Protein AF-A0A0S7WLI4-F1 (afdb_monomer)

Radius of gyration: 14.04 Å; Cα contacts (8 Å, |Δi|>4): 58; chains: 1; bounding box: 32×24×43 Å

Structure (mmCIF, N/CA/C/O backbone):
data_AF-A0A0S7WLI4-F1
#
_entry.id   AF-A0A0S7WLI4-F1
#
loop_
_atom_site.group_PDB
_atom_site.id
_atom_site.type_symbol
_atom_site.label_atom_id
_atom_site.label_alt_id
_atom_site.label_comp_id
_atom_site.label_asym_id
_atom_site.label_entity_id
_atom_site.label_seq_id
_atom_site.pdbx_PDB_ins_code
_atom_site.Cartn_x
_atom_site.Cartn_y
_atom_site.Cartn_z
_atom_site.occupancy
_atom_site.B_iso_or_equiv
_atom_site.auth_seq_id
_atom_site.auth_comp_id
_atom_site.auth_asym_id
_atom_site.auth_atom_id
_atom_site.pdbx_PDB_model_num
ATOM 1 N N . MET A 1 1 ? 2.801 -10.736 -33.268 1.00 48.25 1 MET A N 1
ATOM 2 C CA . MET A 1 1 ? 2.203 -10.734 -31.916 1.00 48.25 1 MET A CA 1
ATOM 3 C C . MET A 1 1 ? 3.341 -10.619 -30.900 1.00 48.25 1 MET A C 1
ATOM 5 O O . MET A 1 1 ? 3.911 -11.625 -30.505 1.00 48.25 1 MET A O 1
ATOM 9 N N . GLY A 1 2 ? 3.793 -9.401 -30.593 1.00 53.53 2 GLY A N 1
ATOM 10 C CA . GLY A 1 2 ? 4.904 -9.189 -29.663 1.00 53.53 2 GLY A CA 1
ATOM 11 C C . GLY A 1 2 ? 4.389 -9.224 -28.233 1.00 53.53 2 GLY A C 1
ATOM 12 O O . GLY A 1 2 ? 4.014 -8.185 -27.701 1.00 53.53 2 GLY A O 1
ATOM 13 N N . TYR A 1 3 ? 4.330 -10.403 -27.618 1.00 56.31 3 TYR A N 1
ATOM 14 C CA . TYR A 1 3 ? 4.172 -10.473 -26.169 1.00 56.31 3 TYR A CA 1
ATOM 15 C C . TYR A 1 3 ? 5.479 -9.966 -25.568 1.00 56.31 3 TYR A C 1
ATOM 17 O O . TYR A 1 3 ? 6.452 -10.708 -25.450 1.00 56.31 3 TYR A O 1
ATOM 25 N N . GLY A 1 4 ? 5.525 -8.660 -25.300 1.00 57.31 4 GLY A N 1
ATOM 26 C CA . GLY A 1 4 ? 6.635 -8.021 -24.617 1.00 57.31 4 GLY A CA 1
ATOM 27 C C . GLY A 1 4 ? 6.832 -8.729 -23.289 1.00 57.31 4 GLY A C 1
ATOM 28 O O . GLY A 1 4 ? 6.020 -8.577 -22.377 1.00 57.31 4 GLY A O 1
ATOM 29 N N . VAL A 1 5 ? 7.884 -9.542 -23.207 1.00 60.75 5 VAL A N 1
ATOM 30 C CA . VAL A 1 5 ? 8.364 -10.085 -21.941 1.00 60.75 5 VAL A CA 1
ATOM 31 C C . VAL A 1 5 ? 8.455 -8.910 -20.972 1.00 60.75 5 VAL A C 1
ATOM 33 O O . VAL A 1 5 ? 9.102 -7.915 -21.310 1.00 60.75 5 VAL A O 1
ATOM 36 N N . PRO A 1 6 ? 7.773 -8.966 -19.814 1.00 59.72 6 PRO A N 1
ATOM 37 C CA . PRO A 1 6 ? 7.883 -7.900 -18.841 1.00 59.72 6 PRO A CA 1
ATOM 38 C C . PRO A 1 6 ? 9.363 -7.755 -18.508 1.00 59.72 6 PRO A C 1
ATOM 40 O O . PRO A 1 6 ? 10.006 -8.728 -18.099 1.00 59.72 6 PRO A O 1
ATOM 43 N N . SER A 1 7 ? 9.898 -6.557 -18.745 1.00 69.88 7 SER A N 1
ATOM 44 C CA . SER A 1 7 ? 11.270 -6.206 -18.402 1.00 69.88 7 SER A CA 1
ATOM 45 C C . SER A 1 7 ? 11.532 -6.631 -16.953 1.00 69.88 7 SER A C 1
ATOM 47 O O . SER A 1 7 ? 10.604 -6.569 -16.141 1.00 69.88 7 SER A O 1
ATOM 49 N N . PRO A 1 8 ? 12.744 -7.074 -16.588 1.00 72.62 8 PRO A N 1
ATOM 50 C CA . PRO A 1 8 ? 13.039 -7.538 -15.230 1.00 72.62 8 PRO A CA 1
ATOM 51 C C . PRO A 1 8 ? 12.600 -6.536 -14.149 1.00 72.62 8 PRO A C 1
ATOM 53 O O . PRO A 1 8 ? 12.059 -6.950 -13.127 1.00 72.62 8 PRO A O 1
ATOM 56 N N . GLN A 1 9 ? 12.667 -5.233 -14.444 1.00 74.00 9 GLN A N 1
ATOM 57 C CA . GLN A 1 9 ? 12.149 -4.169 -13.578 1.00 74.00 9 GLN A CA 1
ATOM 58 C C . GLN A 1 9 ? 10.642 -4.318 -13.282 1.00 74.00 9 GLN A C 1
ATOM 60 O O . GLN A 1 9 ? 10.189 -4.158 -12.153 1.00 74.00 9 GLN A O 1
ATOM 65 N N . LYS A 1 10 ? 9.846 -4.697 -14.286 1.00 77.75 10 LYS A N 1
ATOM 66 C CA . LYS A 1 10 ? 8.400 -4.906 -14.154 1.00 77.75 10 LYS A CA 1
ATOM 67 C C . LYS A 1 10 ? 8.065 -6.141 -13.317 1.00 77.75 10 LYS A C 1
ATOM 69 O O . LYS A 1 10 ? 7.035 -6.155 -12.657 1.00 77.75 10 LYS A O 1
ATOM 74 N N . LYS A 1 11 ? 8.914 -7.175 -13.328 1.00 83.88 11 LYS A N 1
ATOM 75 C CA . LYS A 1 11 ? 8.726 -8.358 -12.470 1.00 83.88 11 LYS A CA 1
ATOM 76 C C . LYS A 1 11 ? 8.920 -8.018 -10.996 1.00 83.88 11 LYS A C 1
ATOM 78 O O . LYS A 1 11 ? 8.106 -8.444 -10.185 1.00 83.88 11 LYS A O 1
ATOM 83 N N . GLU A 1 12 ? 9.951 -7.241 -10.667 1.00 83.69 12 GLU A N 1
ATOM 84 C CA . GLU A 1 12 ? 10.164 -6.762 -9.295 1.00 83.69 12 GLU A CA 1
ATOM 85 C C . GLU A 1 12 ? 8.988 -5.909 -8.812 1.00 83.69 12 GLU A C 1
ATOM 87 O O . GLU A 1 12 ? 8.483 -6.142 -7.717 1.00 83.69 12 GLU A O 1
ATOM 92 N N . LEU A 1 13 ? 8.502 -4.993 -9.660 1.00 86.88 13 LEU A N 1
ATOM 93 C CA . LEU A 1 13 ? 7.310 -4.189 -9.384 1.00 86.88 13 LEU A CA 1
ATOM 94 C C . LEU A 1 13 ? 6.094 -5.070 -9.062 1.00 86.88 13 LEU A C 1
ATOM 96 O O . LEU A 1 13 ? 5.471 -4.890 -8.023 1.00 86.88 13 LEU A O 1
ATOM 100 N N . ILE A 1 14 ? 5.775 -6.046 -9.919 1.00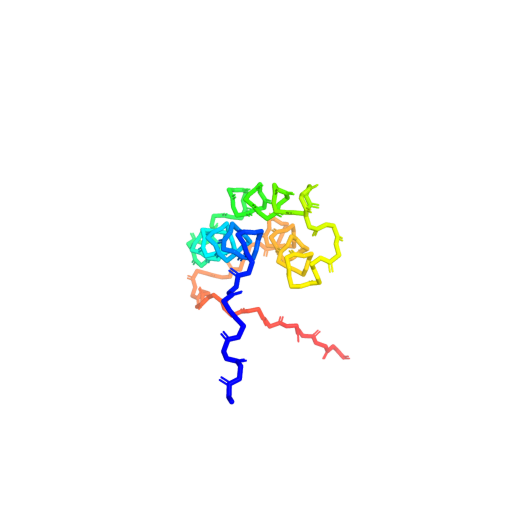 87.88 14 ILE A N 1
ATOM 101 C CA . ILE A 1 14 ? 4.627 -6.948 -9.716 1.00 87.88 14 ILE A CA 1
ATOM 102 C C . ILE A 1 14 ? 4.796 -7.761 -8.426 1.00 87.88 14 ILE A C 1
ATOM 104 O O . ILE A 1 14 ? 3.840 -7.892 -7.665 1.00 87.88 14 ILE A O 1
ATOM 108 N N . SER A 1 15 ? 5.996 -8.282 -8.158 1.00 88.56 15 SER A N 1
ATOM 109 C CA . SER A 1 15 ? 6.261 -9.071 -6.952 1.00 88.56 15 SER A CA 1
ATOM 110 C C . SER A 1 15 ? 6.066 -8.245 -5.680 1.00 88.56 15 SER A C 1
ATOM 112 O O . SER A 1 15 ? 5.319 -8.661 -4.798 1.00 88.56 15 SER A O 1
ATOM 114 N N . GLY A 1 16 ? 6.681 -7.060 -5.603 1.00 89.12 16 GLY A N 1
ATOM 115 C CA . GLY A 1 16 ? 6.523 -6.168 -4.453 1.00 89.12 16 GLY A CA 1
ATOM 116 C C . GLY A 1 16 ? 5.081 -5.689 -4.298 1.00 89.12 16 GLY A C 1
ATOM 117 O O . GLY A 1 16 ? 4.542 -5.657 -3.196 1.00 89.12 16 GLY A O 1
ATOM 118 N N . PHE A 1 17 ? 4.412 -5.375 -5.408 1.00 91.00 17 PHE A N 1
ATOM 119 C CA . PHE A 1 17 ? 3.025 -4.922 -5.385 1.00 91.00 17 PHE A CA 1
ATOM 120 C C . PHE A 1 17 ? 2.076 -6.029 -4.908 1.00 91.00 17 PHE A C 1
ATOM 122 O O . PHE A 1 17 ? 1.129 -5.769 -4.163 1.00 91.00 17 PHE A O 1
ATOM 129 N N . SER A 1 18 ? 2.340 -7.281 -5.291 1.00 92.56 18 SER A N 1
ATOM 130 C CA . SER A 1 18 ? 1.592 -8.442 -4.805 1.00 92.56 18 SER A CA 1
ATOM 131 C C . SER A 1 18 ? 1.760 -8.636 -3.296 1.00 92.56 18 SER A C 1
ATOM 133 O O . SER A 1 18 ? 0.794 -8.967 -2.613 1.00 92.56 18 SER A O 1
ATOM 135 N N . GLU A 1 19 ? 2.960 -8.407 -2.763 1.00 93.31 19 GLU A N 1
ATOM 136 C CA . GLU A 1 19 ? 3.217 -8.465 -1.321 1.00 93.31 19 GLU A CA 1
ATOM 137 C C . GLU A 1 19 ? 2.492 -7.335 -0.577 1.00 93.31 19 GLU A C 1
ATOM 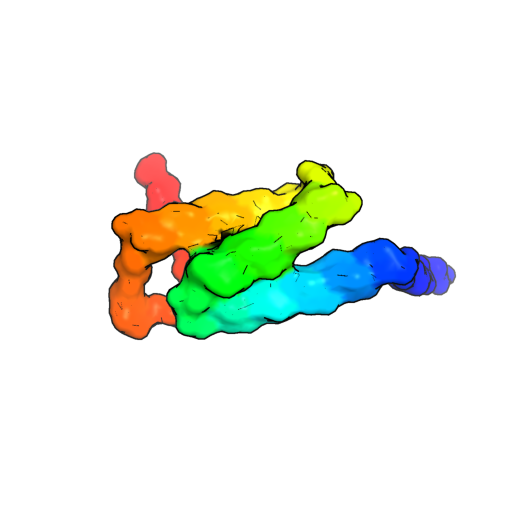139 O O . GLU A 1 19 ? 1.737 -7.592 0.363 1.00 93.31 19 GLU A O 1
ATOM 144 N N . GLY A 1 20 ? 2.621 -6.093 -1.052 1.00 93.69 20 GLY A N 1
ATOM 145 C CA . GLY A 1 20 ? 1.930 -4.946 -0.463 1.00 93.69 20 GLY A CA 1
ATOM 146 C C . GLY A 1 20 ? 0.407 -5.111 -0.470 1.00 93.69 20 GLY A C 1
ATOM 147 O O . G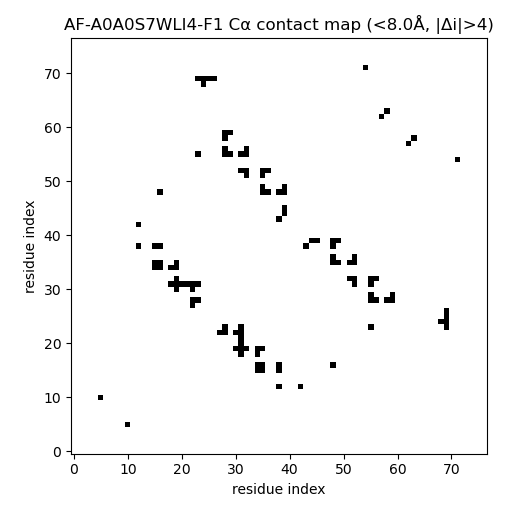LY A 1 20 ? -0.260 -4.811 0.519 1.00 93.69 20 GLY A O 1
ATOM 148 N N . THR A 1 21 ? -0.165 -5.653 -1.550 1.00 91.88 21 THR A N 1
ATOM 149 C CA . THR A 1 21 ? -1.614 -5.911 -1.635 1.00 91.88 21 THR A CA 1
ATOM 150 C C . THR A 1 21 ? -2.075 -7.060 -0.742 1.00 91.88 21 THR A C 1
ATOM 152 O O . THR A 1 21 ? -3.176 -6.984 -0.193 1.00 91.88 21 THR A O 1
ATOM 155 N N . TYR A 1 22 ? -1.251 -8.093 -0.546 1.00 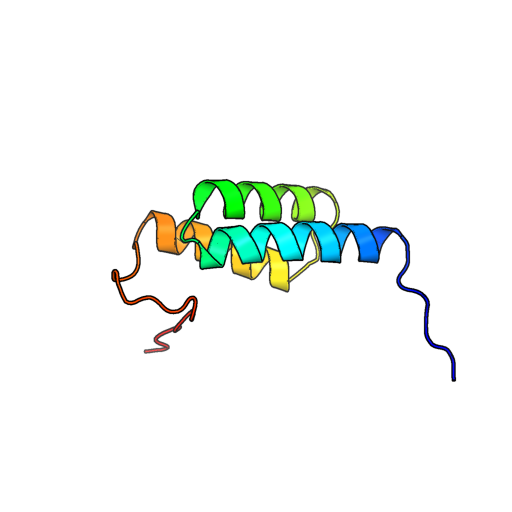93.44 22 TYR A N 1
ATOM 156 C CA . TYR A 1 22 ? -1.523 -9.153 0.425 1.00 93.44 22 TYR A CA 1
ATOM 157 C C . TYR A 1 22 ? -1.595 -8.589 1.853 1.00 93.44 22 TYR A C 1
ATOM 159 O O . TYR A 1 22 ? -2.584 -8.805 2.554 1.00 93.44 22 TYR A O 1
ATOM 167 N N . LEU A 1 23 ? -0.606 -7.779 2.244 1.00 93.38 23 LEU A N 1
ATOM 168 C CA . LEU A 1 23 ? -0.561 -7.114 3.551 1.00 93.38 23 LEU A CA 1
ATOM 169 C C . LEU A 1 23 ? -1.729 -6.134 3.734 1.00 93.38 23 LEU A C 1
ATOM 171 O O . LEU A 1 23 ? -2.379 -6.123 4.779 1.00 93.38 23 LEU A O 1
ATOM 175 N N . TYR A 1 24 ? -2.043 -5.352 2.698 1.00 91.75 24 TYR A N 1
ATOM 176 C CA . TYR A 1 24 ? -3.171 -4.421 2.687 1.00 91.75 24 TYR A CA 1
ATOM 177 C C . TYR A 1 24 ? -4.501 -5.143 2.930 1.00 91.75 24 TYR A C 1
ATOM 179 O O . TYR A 1 24 ? -5.278 -4.718 3.778 1.00 91.75 24 TYR A O 1
ATOM 187 N N . ARG A 1 25 ? -4.750 -6.271 2.251 1.00 88.56 25 ARG A N 1
ATOM 188 C CA . ARG A 1 25 ? -5.955 -7.091 2.478 1.00 88.56 25 ARG A CA 1
ATOM 189 C C . ARG A 1 25 ? -5.983 -7.706 3.874 1.00 88.56 25 ARG A C 1
ATOM 191 O O . ARG A 1 25 ? -7.050 -7.833 4.459 1.00 88.56 25 ARG A O 1
ATOM 198 N N . GLY A 1 26 ? -4.817 -8.022 4.432 1.00 90.00 26 GLY A N 1
ATOM 199 C CA . GLY A 1 26 ? -4.666 -8.450 5.821 1.00 90.00 26 GLY A CA 1
ATOM 200 C C . GLY A 1 26 ? -4.836 -7.331 6.856 1.00 90.00 26 GLY A C 1
ATOM 201 O O . GLY A 1 26 ? -4.585 -7.578 8.033 1.00 90.00 26 GLY A O 1
ATOM 202 N N . ARG A 1 27 ? -5.214 -6.106 6.451 1.00 88.56 27 ARG A N 1
ATOM 203 C CA . ARG A 1 27 ? -5.287 -4.909 7.315 1.00 88.56 27 ARG A CA 1
ATOM 204 C C . ARG A 1 27 ? -3.947 -4.559 7.973 1.00 88.56 27 ARG A C 1
ATOM 206 O O . ARG A 1 27 ? -3.885 -3.830 8.960 1.00 88.56 27 ARG A O 1
ATOM 213 N N . GLN A 1 28 ? -2.844 -5.054 7.412 1.00 92.00 28 GLN A N 1
ATOM 214 C CA . GLN A 1 28 ? -1.491 -4.785 7.881 1.00 92.00 28 GLN A CA 1
ATOM 215 C C . GLN A 1 28 ? -0.960 -3.518 7.210 1.00 92.00 28 GLN A C 1
ATOM 217 O O . GLN A 1 28 ? -0.047 -3.560 6.389 1.00 92.00 28 GLN A O 1
ATOM 222 N N . TRP A 1 29 ? -1.542 -2.369 7.555 1.00 92.31 29 TRP A N 1
ATOM 223 C CA . TRP A 1 29 ? -1.270 -1.099 6.875 1.00 92.31 29 TRP A CA 1
ATOM 224 C C . TRP A 1 29 ? 0.175 -0.631 6.985 1.00 92.31 29 TRP A C 1
ATOM 226 O O . TRP A 1 29 ? 0.703 -0.111 6.014 1.00 92.31 29 TRP A O 1
ATOM 236 N N . GLY A 1 30 ? 0.811 -0.813 8.148 1.00 93.38 30 GLY A N 1
ATOM 237 C CA . GLY A 1 30 ? 2.218 -0.453 8.353 1.00 93.38 30 GLY A CA 1
ATOM 238 C C . GLY A 1 30 ? 3.151 -1.257 7.444 1.00 93.38 30 GLY A C 1
ATOM 239 O O . GLY A 1 30 ? 3.845 -0.659 6.627 1.00 93.38 30 GLY A O 1
ATOM 240 N N . PRO A 1 31 ? 3.118 -2.601 7.513 1.00 94.06 31 PRO A N 1
ATOM 241 C CA . PRO A 1 31 ? 3.879 -3.447 6.598 1.00 94.06 31 PRO A CA 1
ATOM 242 C C . PRO A 1 31 ? 3.560 -3.190 5.118 1.00 94.06 31 PRO A C 1
ATOM 244 O O . PRO A 1 31 ? 4.476 -3.095 4.306 1.00 94.06 31 PRO A O 1
ATOM 247 N N . ALA A 1 32 ? 2.278 -3.029 4.767 1.00 94.44 32 ALA A N 1
ATOM 248 C CA . ALA A 1 32 ? 1.864 -2.719 3.400 1.00 94.44 32 ALA A CA 1
ATOM 249 C C . ALA A 1 32 ? 2.455 -1.387 2.917 1.00 94.44 32 ALA A C 1
ATOM 251 O O . ALA A 1 32 ? 2.980 -1.315 1.810 1.00 94.44 32 ALA A O 1
ATOM 252 N N . LEU A 1 33 ? 2.416 -0.351 3.762 1.00 94.44 33 LEU A N 1
ATOM 253 C CA . LEU A 1 33 ? 2.986 0.960 3.473 1.00 94.44 33 LEU A CA 1
ATOM 254 C C . LEU A 1 33 ? 4.482 0.854 3.164 1.00 94.44 33 LEU A C 1
ATOM 256 O O . LEU A 1 33 ? 4.900 1.327 2.113 1.00 94.44 33 LEU A O 1
ATOM 260 N N . SER A 1 34 ? 5.260 0.181 4.017 1.00 94.81 34 SER A N 1
ATOM 261 C CA . SER A 1 34 ? 6.696 -0.007 3.779 1.00 94.81 34 SER A CA 1
ATOM 262 C C . SER A 1 34 ? 6.979 -0.770 2.482 1.00 94.81 34 SER A C 1
ATOM 264 O O . SER A 1 34 ? 7.865 -0.372 1.729 1.00 94.81 34 SER A O 1
ATOM 266 N N . ALA A 1 35 ? 6.201 -1.815 2.175 1.00 93.75 35 ALA A N 1
ATOM 267 C CA . ALA A 1 35 ? 6.346 -2.557 0.923 1.00 93.75 35 ALA A CA 1
ATOM 268 C C . ALA A 1 35 ? 6.101 -1.663 -0.306 1.00 93.75 35 ALA A C 1
ATOM 270 O O . ALA A 1 35 ? 6.875 -1.690 -1.264 1.00 93.75 35 ALA A O 1
ATOM 271 N N . PHE A 1 36 ? 5.055 -0.831 -0.276 1.00 94.19 36 PHE A N 1
ATOM 272 C CA . PHE A 1 36 ? 4.764 0.102 -1.364 1.00 94.19 36 PHE A CA 1
ATOM 273 C C . PHE A 1 36 ? 5.778 1.253 -1.452 1.00 94.19 36 PHE A C 1
ATOM 275 O O . PHE A 1 36 ? 6.134 1.661 -2.555 1.00 94.19 36 PHE A O 1
ATOM 282 N N . GLU A 1 37 ? 6.293 1.760 -0.331 1.00 93.75 37 GLU A N 1
ATOM 283 C CA . GLU A 1 37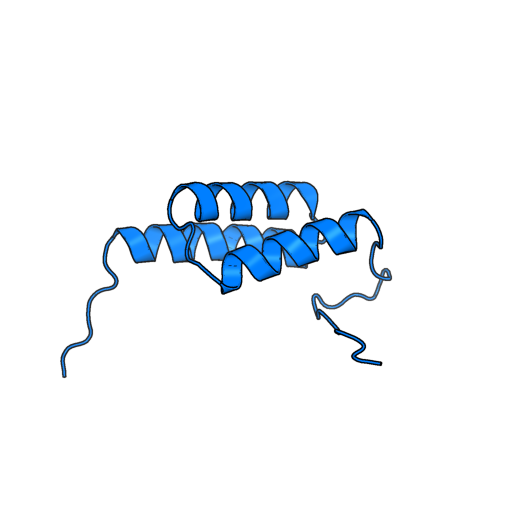 ? 7.342 2.787 -0.336 1.00 93.75 37 GLU A CA 1
ATOM 284 C C . GLU A 1 37 ? 8.631 2.264 -0.984 1.00 93.75 37 GLU A C 1
ATOM 286 O O . GLU A 1 37 ? 9.158 2.930 -1.873 1.00 93.75 37 GLU A O 1
ATOM 291 N N . SER A 1 38 ? 9.060 1.032 -0.679 1.00 92.88 38 SER A N 1
ATOM 292 C CA . SER A 1 38 ? 10.220 0.413 -1.342 1.00 92.88 38 SER A CA 1
ATOM 293 C C . SER A 1 38 ? 10.043 0.216 -2.851 1.00 92.88 38 SER A C 1
ATOM 295 O O . SER A 1 38 ? 11.017 0.225 -3.607 1.00 92.88 38 SER A O 1
ATOM 297 N N . ILE A 1 39 ? 8.804 0.057 -3.324 1.00 92.75 39 ILE A N 1
ATOM 298 C CA . ILE A 1 39 ? 8.510 0.062 -4.760 1.00 92.75 39 ILE A CA 1
ATOM 299 C C . ILE A 1 39 ? 8.680 1.471 -5.327 1.00 92.75 39 ILE A C 1
ATOM 301 O O . ILE A 1 39 ? 9.317 1.615 -6.368 1.00 92.75 39 ILE A O 1
ATOM 305 N N . LEU A 1 40 ? 8.149 2.504 -4.664 1.00 91.56 40 LEU A N 1
ATOM 306 C CA . LEU A 1 40 ? 8.255 3.895 -5.123 1.00 91.56 40 LEU A CA 1
ATOM 307 C C . LEU A 1 40 ? 9.690 4.423 -5.121 1.00 91.56 40 LEU A C 1
ATOM 309 O O . LEU A 1 40 ? 10.004 5.275 -5.947 1.00 91.56 40 LEU A O 1
ATOM 313 N N . GLU A 1 41 ? 10.571 3.900 -4.268 1.00 91.69 41 GLU A N 1
ATOM 314 C CA . GLU A 1 41 ? 12.008 4.205 -4.325 1.00 91.69 41 GLU A CA 1
ATOM 315 C C . GLU A 1 41 ? 12.624 3.817 -5.681 1.00 91.69 41 GLU A C 1
ATOM 317 O O . GLU A 1 41 ? 13.495 4.516 -6.197 1.00 91.69 41 GLU A O 1
ATOM 322 N N . LYS A 1 42 ? 12.150 2.720 -6.288 1.00 89.75 42 LYS A N 1
ATOM 323 C CA . LYS A 1 42 ? 12.600 2.235 -7.606 1.00 89.75 42 LYS A CA 1
ATOM 324 C C . LYS A 1 42 ? 11.740 2.761 -8.759 1.00 89.75 42 LYS A C 1
ATOM 326 O O . LYS A 1 42 ? 12.243 2.980 -9.860 1.00 89.75 42 LYS A O 1
ATOM 331 N N . PHE A 1 43 ? 10.443 2.937 -8.515 1.00 89.44 43 PHE A N 1
ATOM 332 C CA . PHE A 1 43 ? 9.419 3.313 -9.488 1.00 89.44 43 PHE A CA 1
ATOM 333 C C . PHE A 1 43 ? 8.620 4.521 -8.983 1.00 89.44 43 PHE A C 1
ATOM 335 O O . PHE A 1 43 ? 7.424 4.405 -8.701 1.00 89.44 43 PHE A O 1
ATOM 342 N N . PRO A 1 44 ? 9.246 5.706 -8.889 1.00 88.50 44 PRO A N 1
ATOM 343 C CA . PRO A 1 44 ? 8.599 6.898 -8.348 1.00 88.50 44 PRO A CA 1
ATOM 344 C C . PRO A 1 44 ? 7.447 7.409 -9.218 1.00 88.50 44 PRO A C 1
ATOM 346 O O . PRO A 1 44 ? 6.687 8.253 -8.763 1.00 88.50 44 PRO A O 1
ATOM 349 N N . ASP A 1 45 ? 7.280 6.912 -10.444 1.00 87.94 45 ASP A N 1
ATOM 350 C CA . ASP A 1 45 ? 6.168 7.241 -11.345 1.00 87.94 45 ASP A CA 1
ATOM 351 C C . ASP A 1 45 ? 5.011 6.224 -11.300 1.00 87.94 45 ASP A C 1
ATOM 353 O O . ASP A 1 45 ? 4.015 6.389 -12.004 1.00 87.94 45 ASP A O 1
ATOM 357 N N . ASP A 1 46 ? 5.085 5.187 -10.455 1.00 87.62 46 ASP A N 1
ATOM 358 C CA . ASP A 1 46 ? 4.018 4.188 -10.360 1.00 87.62 46 ASP A CA 1
ATOM 359 C C . ASP A 1 46 ? 2.774 4.747 -9.641 1.00 87.62 46 ASP A C 1
ATOM 361 O O . ASP A 1 46 ? 2.656 4.753 -8.412 1.00 87.62 46 ASP A O 1
ATOM 365 N N . GLY A 1 47 ? 1.826 5.253 -10.434 1.00 87.81 47 GLY A N 1
ATOM 366 C CA . GLY A 1 47 ? 0.556 5.809 -9.956 1.00 87.81 47 GLY A CA 1
ATOM 367 C C . GLY A 1 47 ? -0.272 4.861 -9.068 1.00 87.81 47 GLY A C 1
ATOM 368 O O . GLY A 1 47 ? -0.777 5.307 -8.030 1.00 87.81 47 GLY A O 1
ATOM 369 N N . PRO A 1 48 ? -0.408 3.562 -9.409 1.00 88.25 48 PRO A N 1
ATOM 370 C CA . PRO A 1 48 ? -1.091 2.596 -8.553 1.00 88.25 48 PRO A CA 1
ATOM 371 C C . PRO A 1 48 ? -0.445 2.471 -7.170 1.00 88.25 48 PRO A C 1
ATOM 373 O O . PRO A 1 48 ? -1.143 2.579 -6.165 1.00 88.25 48 PRO A O 1
ATOM 376 N N . THR A 1 49 ? 0.876 2.315 -7.096 1.00 92.00 49 THR A N 1
ATOM 377 C CA . THR A 1 49 ? 1.599 2.176 -5.825 1.00 92.00 49 THR A CA 1
ATOM 378 C C . THR A 1 49 ? 1.433 3.419 -4.950 1.00 92.00 49 THR A C 1
ATOM 380 O O . THR A 1 49 ? 1.106 3.284 -3.772 1.00 92.00 49 THR A O 1
ATOM 383 N N . LYS A 1 50 ? 1.536 4.633 -5.517 1.00 93.62 50 LYS A N 1
ATOM 384 C CA . LYS A 1 50 ? 1.253 5.885 -4.780 1.00 93.62 50 LYS A CA 1
ATOM 385 C C . LYS A 1 50 ? -0.145 5.896 -4.173 1.00 93.62 50 LYS A C 1
ATOM 387 O O . LYS A 1 50 ? -0.315 6.255 -3.013 1.00 93.62 50 LYS A O 1
ATOM 392 N N . THR A 1 51 ? -1.136 5.455 -4.945 1.00 91.88 51 THR A N 1
ATOM 393 C CA . THR A 1 51 ? -2.520 5.368 -4.471 1.00 91.88 51 THR A CA 1
ATOM 394 C C . THR A 1 51 ? -2.620 4.439 -3.261 1.00 91.88 51 THR A C 1
ATOM 396 O O . THR A 1 51 ? -3.258 4.784 -2.273 1.00 91.88 51 THR A O 1
ATOM 399 N N . PHE A 1 52 ? -1.973 3.273 -3.301 1.00 91.69 52 PHE A N 1
ATOM 400 C CA . PHE A 1 52 ? -1.982 2.338 -2.175 1.00 91.69 52 PHE A CA 1
ATOM 401 C C . PHE A 1 52 ? -1.259 2.880 -0.934 1.00 91.69 52 PHE A C 1
ATOM 403 O O . PHE A 1 52 ? -1.775 2.705 0.166 1.00 91.69 52 PHE A O 1
ATOM 410 N N . VAL A 1 53 ? -0.142 3.597 -1.095 1.00 93.19 53 VAL A N 1
ATOM 411 C CA . VAL A 1 53 ? 0.536 4.313 0.003 1.00 93.19 53 VAL A CA 1
ATOM 412 C C . VAL A 1 53 ? -0.424 5.271 0.708 1.00 93.19 53 VAL A C 1
ATOM 414 O O . VAL A 1 53 ? -0.544 5.235 1.934 1.00 93.19 53 VAL A O 1
ATOM 417 N N . GLU A 1 54 ? -1.144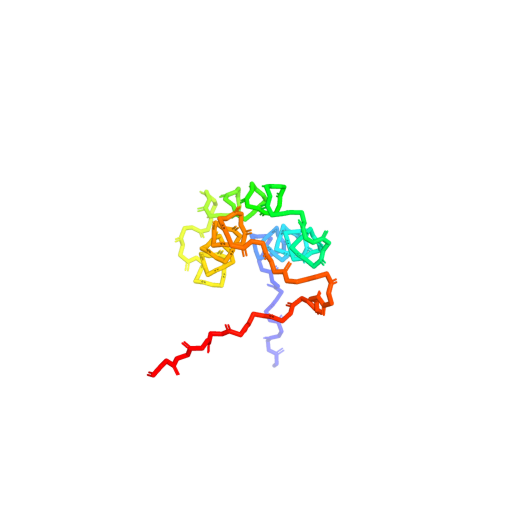 6.102 -0.049 1.00 91.88 54 GLU A N 1
ATOM 418 C CA . GLU A 1 54 ? -2.116 7.042 0.524 1.00 91.88 54 GLU A CA 1
ATOM 419 C C . GLU A 1 54 ? -3.255 6.316 1.247 1.00 91.88 54 GLU A C 1
ATOM 421 O O . GLU A 1 54 ? -3.626 6.691 2.359 1.00 91.88 54 GLU A O 1
ATOM 426 N N . ARG A 1 55 ? -3.759 5.219 0.670 1.00 90.88 55 ARG A N 1
ATOM 427 C CA . ARG A 1 55 ? -4.795 4.386 1.297 1.00 90.88 55 ARG A CA 1
ATOM 428 C C . ARG A 1 55 ? -4.325 3.753 2.601 1.00 90.88 55 ARG A C 1
ATOM 430 O O . ARG A 1 55 ? -5.060 3.776 3.583 1.00 90.88 55 ARG A O 1
ATOM 437 N N . CYS A 1 56 ? -3.106 3.216 2.633 1.00 91.88 56 CYS A N 1
ATOM 438 C CA . CYS A 1 56 ? -2.504 2.674 3.848 1.00 91.88 56 CYS A CA 1
ATOM 439 C C . CYS A 1 56 ? -2.412 3.752 4.935 1.00 91.88 56 CYS A C 1
ATOM 441 O O . CYS A 1 56 ? -2.855 3.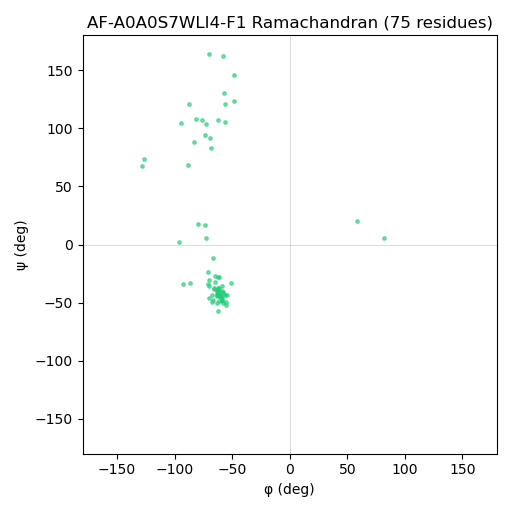513 6.056 1.00 91.88 56 CYS A O 1
ATOM 443 N N . LYS A 1 57 ? -1.918 4.954 4.603 1.00 91.62 57 LYS A N 1
ATOM 444 C CA . LYS A 1 57 ? -1.848 6.091 5.542 1.00 91.62 57 LYS A CA 1
ATOM 445 C C . LYS A 1 57 ? -3.227 6.530 6.032 1.00 91.62 57 LYS A C 1
ATOM 447 O O . LYS A 1 57 ? -3.381 6.891 7.199 1.00 91.62 57 LYS A O 1
ATOM 452 N N . PHE A 1 58 ? -4.234 6.496 5.162 1.00 90.94 58 PHE A N 1
ATOM 453 C CA . PHE A 1 58 ? -5.605 6.803 5.546 1.00 90.94 58 PHE A CA 1
ATO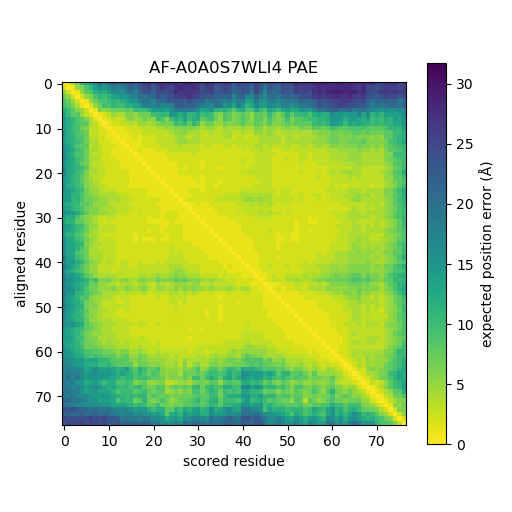M 454 C C . PHE A 1 58 ? -6.163 5.761 6.511 1.00 90.94 58 PHE A C 1
ATOM 456 O O . PHE A 1 58 ? -6.683 6.147 7.550 1.00 90.94 58 PHE A O 1
ATOM 463 N N . PHE A 1 59 ? -6.013 4.465 6.224 1.00 88.50 59 PHE A N 1
ATOM 464 C CA . PHE A 1 59 ? -6.510 3.400 7.097 1.00 88.50 59 PHE A CA 1
ATOM 465 C C . PHE A 1 59 ? -5.734 3.251 8.404 1.00 88.50 59 PHE A C 1
ATOM 467 O O . PHE A 1 59 ? -6.286 2.774 9.389 1.00 88.50 59 PHE A O 1
ATOM 474 N N . GLN A 1 60 ? -4.476 3.688 8.458 1.00 87.50 60 GLN A N 1
ATOM 475 C CA . GLN A 1 60 ? -3.765 3.816 9.732 1.00 87.50 60 GLN A CA 1
ATOM 476 C C . GLN A 1 60 ? -4.433 4.834 10.662 1.00 87.50 60 GLN A C 1
ATOM 478 O O . GLN A 1 60 ? -4.465 4.623 11.870 1.00 87.50 60 GLN A O 1
ATOM 483 N N . GLN A 1 61 ? -4.956 5.928 10.103 1.00 87.75 61 GLN A N 1
ATOM 484 C CA . GLN A 1 61 ? -5.643 6.978 10.860 1.00 87.75 61 GLN A CA 1
ATOM 485 C C . GLN A 1 61 ? -7.137 6.680 11.049 1.00 87.75 61 GLN A C 1
ATOM 487 O O . GLN A 1 61 ? -7.711 7.026 12.075 1.00 87.75 61 GLN A O 1
ATOM 492 N N . ASN A 1 62 ? -7.751 6.020 10.070 1.00 85.81 62 ASN A N 1
ATOM 493 C CA . ASN A 1 62 ? -9.165 5.670 10.012 1.00 85.81 62 ASN A CA 1
ATOM 494 C C . ASN A 1 62 ? -9.280 4.160 9.765 1.00 85.81 62 ASN A C 1
ATOM 496 O O . ASN A 1 62 ? -9.567 3.753 8.636 1.00 85.81 62 ASN A O 1
ATOM 500 N N . PRO A 1 63 ? -8.994 3.315 10.773 1.00 82.94 63 PRO A N 1
ATOM 501 C CA . PRO A 1 63 ? -9.072 1.871 10.603 1.00 82.94 63 PRO A CA 1
ATOM 502 C C . PRO A 1 63 ? -10.488 1.491 10.156 1.00 82.94 63 PRO A C 1
ATOM 504 O O . PRO A 1 63 ? -11.462 1.962 10.751 1.00 82.94 63 PRO A O 1
ATOM 507 N N . PRO A 1 64 ? -10.628 0.682 9.094 1.00 83.19 64 PRO A N 1
ATOM 508 C CA . PRO A 1 64 ? -11.939 0.294 8.613 1.00 83.19 64 PRO A CA 1
ATOM 509 C C . PRO A 1 64 ? -12.608 -0.657 9.614 1.00 83.19 64 PRO A C 1
ATOM 511 O O . PRO A 1 64 ? -11.953 -1.214 10.500 1.00 83.19 64 PRO A O 1
ATOM 514 N N . SER A 1 65 ? -13.924 -0.837 9.475 1.00 81.12 65 SER A N 1
ATOM 515 C CA . SER A 1 65 ? -14.685 -1.764 10.325 1.00 81.12 65 SER A CA 1
ATOM 516 C C . SER A 1 65 ? -14.154 -3.195 10.239 1.00 81.12 65 SER A C 1
ATOM 518 O O . SER A 1 65 ? -13.439 -3.559 9.303 1.00 81.12 65 SER A O 1
ATOM 520 N N . ASP A 1 66 ? -14.516 -4.024 11.221 1.00 77.88 66 ASP A N 1
ATOM 521 C CA . ASP A 1 66 ? -14.023 -5.401 11.256 1.00 77.88 66 ASP A CA 1
ATOM 522 C C . ASP A 1 66 ? -14.459 -6.225 10.028 1.00 77.88 66 ASP A C 1
ATOM 524 O O . ASP A 1 66 ? -13.713 -7.079 9.562 1.00 77.88 66 ASP A O 1
ATOM 528 N N . ASP A 1 67 ? -15.601 -5.857 9.443 1.00 79.06 67 ASP A N 1
ATOM 529 C CA . ASP A 1 67 ? -16.208 -6.429 8.232 1.00 79.06 67 ASP A CA 1
ATOM 530 C C . ASP A 1 67 ? -15.584 -5.918 6.915 1.00 79.06 67 ASP A C 1
ATOM 532 O O . ASP A 1 67 ? -16.183 -5.958 5.848 1.00 79.06 67 ASP A O 1
ATOM 536 N N . TRP A 1 68 ? -14.388 -5.335 6.964 1.00 82.31 68 TRP A N 1
ATOM 537 C CA . TRP A 1 68 ? -13.784 -4.747 5.775 1.00 82.31 68 TRP A CA 1
ATOM 538 C C . TRP A 1 68 ? -13.208 -5.805 4.821 1.00 82.31 68 TRP A C 1
ATOM 540 O O . TRP A 1 68 ? -12.124 -6.337 5.048 1.00 82.31 68 TRP A O 1
ATOM 550 N N . ASP A 1 69 ? -13.879 -6.020 3.687 1.00 75.19 69 ASP A N 1
ATOM 551 C CA . ASP A 1 69 ? -13.504 -6.978 2.627 1.00 75.19 69 ASP A CA 1
ATOM 552 C C . ASP A 1 69 ? -12.300 -6.570 1.749 1.00 75.19 69 ASP A C 1
ATOM 554 O O . ASP A 1 69 ? -12.105 -7.071 0.637 1.00 75.19 69 ASP A O 1
ATOM 558 N N . GLY A 1 70 ? -11.478 -5.612 2.178 1.00 72.88 70 GLY A N 1
ATOM 559 C CA . GLY A 1 70 ? -10.374 -5.125 1.345 1.00 72.88 70 GLY A CA 1
ATOM 560 C C . GLY A 1 70 ? -10.779 -4.075 0.303 1.00 72.88 70 GLY A C 1
ATOM 561 O O . GLY A 1 70 ? -9.954 -3.668 -0.524 1.00 72.88 70 GLY A O 1
ATOM 562 N N . VAL A 1 71 ? -12.039 -3.629 0.317 1.00 72.88 71 VAL A N 1
ATOM 563 C CA . VAL A 1 71 ? -12.580 -2.671 -0.652 1.00 72.88 71 VAL A CA 1
ATOM 564 C C . VAL A 1 71 ? -12.331 -1.245 -0.179 1.00 72.88 71 VAL A C 1
ATOM 566 O O . VAL A 1 71 ? -12.786 -0.818 0.878 1.00 72.88 71 VAL A O 1
ATOM 569 N N . TRP A 1 72 ? -11.613 -0.476 -0.990 1.00 72.06 72 TRP A N 1
ATOM 570 C CA . TRP A 1 72 ? -11.508 0.962 -0.786 1.00 72.06 72 TRP A CA 1
ATOM 571 C C . TRP A 1 72 ? -12.744 1.650 -1.366 1.00 72.06 72 TRP A C 1
ATOM 573 O O . TRP A 1 72 ? -12.877 1.742 -2.588 1.00 72.06 72 TRP A O 1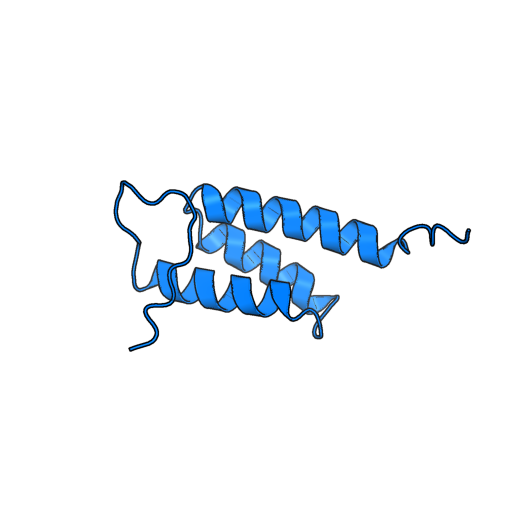
ATOM 583 N N . VAL A 1 73 ? -13.628 2.144 -0.503 1.00 65.06 73 VAL A N 1
ATOM 584 C CA . VAL A 1 73 ? -14.754 2.989 -0.910 1.00 65.06 73 VAL A CA 1
ATOM 585 C C . VAL A 1 73 ? -14.312 4.440 -0.748 1.00 65.06 73 VAL A C 1
ATOM 587 O O . VAL A 1 73 ? -14.206 4.938 0.368 1.00 65.06 73 VAL A O 1
ATOM 590 N N . MET A 1 74 ? -14.010 5.122 -1.858 1.00 60.84 74 MET A N 1
ATOM 591 C CA . MET A 1 74 ? -14.010 6.587 -1.831 1.00 60.84 74 MET A CA 1
ATOM 592 C C . MET A 1 74 ? -15.470 7.003 -1.776 1.00 60.84 74 MET A C 1
ATOM 594 O O . MET A 1 74 ? -16.156 6.935 -2.794 1.00 60.84 74 MET A O 1
ATOM 598 N N . GLU A 1 75 ? -15.956 7.423 -0.614 1.00 53.53 75 GLU A N 1
ATOM 599 C CA . GLU A 1 75 ? -17.169 8.232 -0.571 1.00 53.53 75 GLU A CA 1
ATOM 600 C C . GLU A 1 75 ? -16.830 9.598 -1.182 1.00 53.53 75 GLU A C 1
ATOM 602 O O . GLU A 1 75 ? -16.457 10.549 -0.498 1.00 53.53 75 GLU A O 1
ATOM 607 N N . THR A 1 76 ? -16.875 9.684 -2.513 1.00 47.59 76 THR A N 1
ATOM 608 C CA . THR A 1 76 ? -17.006 10.966 -3.205 1.00 47.59 76 THR A CA 1
ATOM 609 C C . THR A 1 76 ? -18.339 11.567 -2.787 1.00 47.59 76 THR A C 1
ATOM 611 O O . THR A 1 76 ? -19.394 11.055 -3.158 1.00 47.59 76 THR A O 1
ATOM 614 N N . LYS A 1 77 ? -18.251 12.597 -1.950 1.00 38.62 77 LYS A N 1
ATOM 615 C CA . LYS A 1 77 ? -19.366 13.416 -1.483 1.00 38.62 77 LYS A CA 1
ATOM 616 C C . LYS A 1 77 ? -19.947 14.272 -2.605 1.00 38.62 77 LYS A C 1
ATOM 618 O O . LYS A 1 77 ? -19.161 14.682 -3.489 1.00 38.62 77 LYS A O 1
#

Nearest PDB structures (foldseek):
  6vfk-assembly1_A  TM=9.124E-01  e=5.573E-01  synthetic construct
  1w3b-assembly1_B  TM=8.899E-01  e=1.416E+00  Homo sapiens
  5lyp-assembly1_A  TM=9.416E-01  e=2.393E+00  Saccharomyces cerevisiae
  9gaw-assembly1_K  TM=7.641E-01  e=3.599E+00  Homo sapiens
  7qij-assembly2_OC  TM=8.757E-01  e=6.446E+00  Yersinia enterocolitica

Mean predicted aligned error: 6.7 Å

Solvent-accessible surface area (backbone atoms only — not comparable to full-atom values): 4565 Å² total; per-residue (Å²): 136,84,78,73,72,72,52,72,71,51,50,53,49,52,53,41,49,53,51,17,51,52,29,42,56,68,69,34,29,68,65,14,30,55,38,30,48,62,43,35,76,78,38,77,79,45,63,69,48,53,52,50,36,54,49,24,58,47,36,69,76,50,66,71,63,94,85,58,85,63,74,86,79,79,82,79,126

pLDDT: mean 83.09, std 13.38, range [38.62, 94.81]

Secondary structure (DSSP, 8-state):
----PPPHHHHHHHHHHHHHHHHHHTT-HHHHHHHHHHHHHH-TT-HHHHHHHHHHHHHHHSPPPTT--S-------

Sequence (77 aa):
MGYGVPSPQKKELISGFSEGTYLYRGRQWGPALSAFESILEKFPDDGPTKTFVERCKFFQQNPPSDDWDGVWVMETK

Foldseek 3Di:
DDPPDQDPLVVLLVVLQVVLLVCLQVLVLVVSLVSLVVNCVSVVPPPVSVVSNVVSVVCVVVPDDPPDRSDDDDPPD